Protein AF-A0A957INS8-F1 (afdb_monomer_lite)

Radius of gyration: 16.32 Å; chains: 1; bounding box: 44×24×38 Å

Structure (mmCIF, N/CA/C/O backbone):
data_AF-A0A957INS8-F1
#
_entry.id   AF-A0A957INS8-F1
#
loop_
_atom_site.group_PDB
_atom_site.id
_atom_site.type_symbol
_atom_site.label_atom_id
_atom_site.label_alt_id
_atom_site.label_comp_id
_atom_site.label_asym_id
_atom_site.label_entity_id
_atom_site.label_seq_id
_atom_site.pdbx_PDB_ins_code
_atom_site.Cartn_x
_atom_site.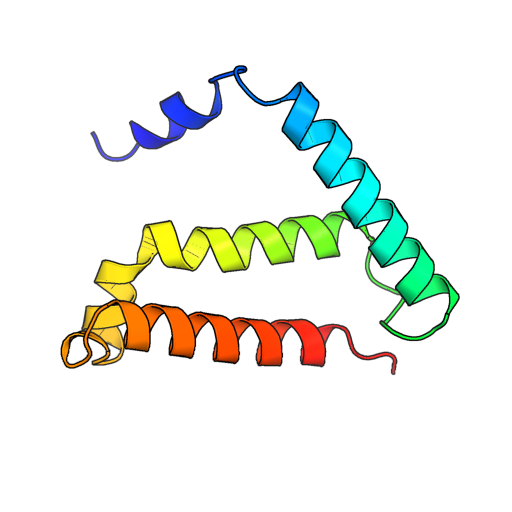Cartn_y
_atom_site.Cartn_z
_atom_site.occupancy
_atom_site.B_iso_or_equiv
_atom_site.auth_seq_id
_atom_site.auth_comp_id
_atom_site.auth_asym_id
_atom_site.auth_atom_id
_atom_site.pdbx_PDB_model_num
ATOM 1 N N . ARG A 1 1 ? 24.832 -15.222 -2.455 1.00 44.12 1 ARG A N 1
ATOM 2 C CA . ARG A 1 1 ? 24.585 -13.818 -2.880 1.00 44.12 1 ARG A CA 1
ATOM 3 C C . ARG A 1 1 ? 23.099 -13.477 -3.072 1.00 44.12 1 ARG A C 1
ATOM 5 O O . ARG A 1 1 ? 22.805 -12.313 -3.265 1.00 44.12 1 ARG A O 1
ATOM 12 N N . LEU A 1 2 ? 22.169 -14.437 -2.961 1.00 33.47 2 LEU A N 1
ATOM 13 C CA . LEU A 1 2 ? 20.730 -14.217 -3.188 1.00 33.47 2 LEU A CA 1
ATOM 14 C C . LEU A 1 2 ? 20.005 -13.421 -2.076 1.00 33.47 2 LEU A C 1
ATOM 16 O O . LEU A 1 2 ? 18.861 -13.040 -2.260 1.00 33.47 2 LEU A O 1
ATOM 20 N N . LEU A 1 3 ? 20.656 -13.185 -0.928 1.00 39.00 3 LEU A N 1
ATOM 21 C CA . LEU A 1 3 ? 20.043 -12.602 0.277 1.00 39.00 3 LEU A CA 1
ATOM 22 C C . LEU A 1 3 ? 20.789 -11.371 0.821 1.00 39.00 3 LEU A C 1
ATOM 24 O O . LEU A 1 3 ? 20.494 -10.915 1.919 1.00 39.00 3 LEU A O 1
ATOM 28 N N . SER A 1 4 ? 21.744 -10.800 0.076 1.00 41.22 4 SER A N 1
ATOM 29 C CA . SER A 1 4 ? 22.472 -9.602 0.536 1.00 41.22 4 SER A CA 1
ATOM 30 C C . SER A 1 4 ? 21.569 -8.372 0.697 1.00 41.22 4 SER A C 1
ATOM 32 O O . SER A 1 4 ? 21.937 -7.441 1.398 1.00 41.22 4 SER A O 1
ATOM 34 N N . TRP A 1 5 ? 20.371 -8.384 0.105 1.00 45.34 5 TRP A N 1
ATOM 35 C CA . TRP A 1 5 ? 19.347 -7.356 0.307 1.00 45.34 5 TRP A CA 1
ATOM 36 C C . TRP A 1 5 ? 18.699 -7.384 1.700 1.00 45.34 5 TRP A C 1
ATOM 38 O O . TRP A 1 5 ? 18.215 -6.349 2.142 1.00 45.34 5 TRP A O 1
ATOM 48 N N . LEU A 1 6 ? 18.735 -8.512 2.425 1.00 39.66 6 LEU A N 1
ATOM 49 C CA . LEU A 1 6 ? 18.276 -8.553 3.821 1.00 39.66 6 LEU A CA 1
ATOM 50 C C . LEU A 1 6 ? 19.202 -7.745 4.746 1.00 39.66 6 LEU A C 1
ATOM 52 O O . LEU A 1 6 ? 18.738 -7.214 5.743 1.00 39.66 6 LEU A O 1
ATOM 56 N N . GLN A 1 7 ? 20.485 -7.589 4.398 1.00 44.28 7 GLN A N 1
ATOM 57 C CA . GLN A 1 7 ? 21.447 -6.816 5.200 1.00 44.28 7 GLN A CA 1
ATOM 58 C C . GLN A 1 7 ? 21.259 -5.296 5.087 1.00 44.28 7 GLN A C 1
ATOM 60 O O . GLN A 1 7 ? 21.800 -4.559 5.899 1.00 44.28 7 GLN A O 1
ATOM 65 N N . ILE A 1 8 ? 20.481 -4.823 4.106 1.00 50.72 8 ILE A N 1
ATOM 66 C CA . ILE A 1 8 ? 20.097 -3.406 3.980 1.00 50.72 8 ILE A CA 1
ATOM 67 C C . ILE A 1 8 ? 18.911 -3.081 4.913 1.00 50.72 8 ILE A C 1
ATOM 69 O O . ILE A 1 8 ? 18.693 -1.927 5.258 1.00 50.72 8 ILE A O 1
ATOM 73 N N . ILE A 1 9 ? 18.166 -4.096 5.371 1.00 51.72 9 ILE A N 1
ATOM 74 C CA . ILE A 1 9 ? 16.992 -3.934 6.250 1.00 51.72 9 ILE A CA 1
ATOM 75 C C . ILE A 1 9 ? 17.399 -3.530 7.680 1.00 51.72 9 ILE A C 1
ATOM 77 O O . ILE A 1 9 ? 16.597 -2.944 8.401 1.00 51.72 9 ILE A O 1
ATOM 81 N N . GLU A 1 10 ? 18.644 -3.794 8.082 1.00 51.50 10 GLU A N 1
ATOM 82 C CA . GLU A 1 10 ? 19.178 -3.443 9.406 1.00 51.50 10 GLU A CA 1
ATOM 83 C C . GLU A 1 10 ? 19.855 -2.062 9.458 1.00 51.50 10 GLU A C 1
ATOM 85 O O . GLU A 1 10 ? 20.504 -1.751 10.453 1.00 51.50 10 GLU A O 1
ATOM 90 N N . ASP A 1 11 ? 19.725 -1.221 8.426 1.00 53.09 11 ASP A N 1
ATOM 91 C CA . ASP A 1 11 ? 20.211 0.161 8.490 1.00 53.09 11 ASP A CA 1
ATOM 92 C C . ASP A 1 11 ? 19.243 1.028 9.329 1.00 53.09 11 ASP A C 1
ATOM 94 O O . ASP A 1 11 ? 18.099 1.251 8.920 1.00 53.09 11 ASP A O 1
ATOM 98 N N . PRO A 1 12 ? 19.652 1.524 10.515 1.00 52.19 12 PRO A N 1
ATOM 99 C CA . PRO A 1 12 ? 18.789 2.329 11.374 1.00 52.19 12 PRO A CA 1
ATOM 100 C C . PRO A 1 12 ? 18.628 3.774 10.877 1.00 52.19 12 PRO A C 1
ATOM 102 O O . PRO A 1 12 ? 17.820 4.528 11.434 1.00 52.19 12 PRO A O 1
ATOM 105 N N . THR A 1 13 ? 19.382 4.197 9.855 1.00 50.97 13 THR A N 1
ATOM 106 C CA . THR A 1 13 ? 19.316 5.571 9.353 1.00 50.97 13 THR A CA 1
ATOM 107 C C . THR A 1 13 ? 17.995 5.816 8.614 1.00 50.97 13 THR A C 1
ATOM 109 O O . THR A 1 13 ? 17.782 5.409 7.479 1.00 50.97 13 THR A O 1
ATOM 112 N N . GLY A 1 14 ? 17.059 6.477 9.303 1.00 54.19 14 GLY A N 1
ATOM 113 C CA . GLY A 1 14 ? 15.714 6.788 8.799 1.00 54.19 14 GLY A CA 1
ATOM 114 C C . GLY A 1 14 ? 14.566 6.159 9.593 1.00 54.19 14 GLY A C 1
ATOM 115 O O . GLY A 1 14 ? 13.407 6.461 9.306 1.00 54.19 14 GLY A O 1
ATOM 116 N N . MET A 1 15 ? 14.851 5.343 10.619 1.00 57.53 15 MET A N 1
ATOM 117 C CA . MET A 1 15 ? 13.813 4.701 11.437 1.00 57.53 15 MET A CA 1
ATOM 118 C C . MET A 1 15 ? 12.932 5.702 12.195 1.00 57.53 15 MET A C 1
ATOM 120 O O . MET A 1 15 ? 11.726 5.498 12.251 1.00 57.53 15 MET A O 1
ATOM 124 N N . GLU A 1 16 ? 13.481 6.801 12.723 1.00 56.16 16 GLU A N 1
ATOM 125 C CA . GLU A 1 16 ? 12.689 7.829 13.425 1.00 56.16 16 GLU A CA 1
ATOM 126 C C . GLU A 1 16 ? 11.684 8.516 12.486 1.00 56.16 16 GLU A C 1
ATOM 128 O O . GLU A 1 16 ? 10.506 8.667 12.813 1.00 56.16 16 GLU A O 1
ATOM 133 N N . THR A 1 17 ? 12.117 8.861 11.268 1.00 65.50 17 THR A N 1
ATOM 134 C CA . THR A 1 17 ? 11.230 9.398 10.226 1.00 65.50 17 THR A CA 1
ATOM 135 C C . THR A 1 17 ? 10.205 8.351 9.779 1.00 65.50 17 THR A C 1
ATOM 137 O O . THR A 1 17 ? 9.031 8.674 9.605 1.00 65.50 17 THR A O 1
ATOM 140 N N . GLY A 1 18 ? 10.618 7.087 9.650 1.00 71.88 18 GLY A N 1
ATOM 141 C CA . GLY A 1 18 ? 9.734 5.970 9.319 1.00 71.88 18 GLY A CA 1
ATOM 142 C C . GLY A 1 18 ? 8.666 5.705 10.384 1.00 71.88 18 GLY A C 1
ATOM 143 O O . GLY A 1 18 ? 7.510 5.464 10.039 1.00 71.88 18 GLY A O 1
ATOM 144 N N . GLN A 1 19 ? 9.015 5.809 11.668 1.00 76.69 19 GLN A N 1
ATOM 145 C CA . GLN A 1 19 ? 8.087 5.644 12.790 1.00 76.69 19 GLN A CA 1
ATOM 146 C C . GLN A 1 19 ? 7.027 6.745 12.811 1.00 76.69 19 GLN A C 1
ATOM 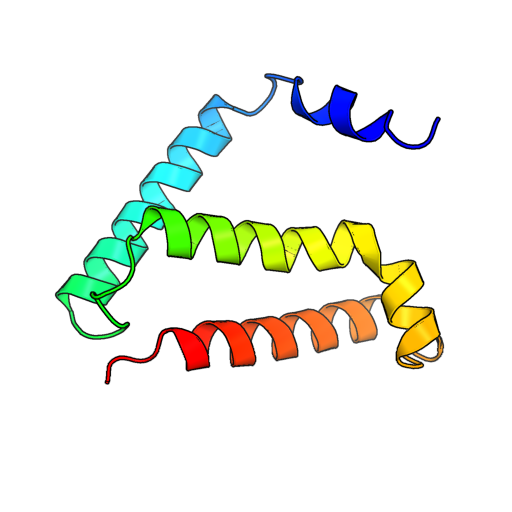148 O O . GLN A 1 19 ? 5.840 6.447 12.945 1.00 76.69 19 GLN A O 1
ATOM 153 N N . GLU A 1 20 ? 7.427 8.005 12.623 1.00 77.12 20 GLU A N 1
ATOM 154 C CA . GLU A 1 20 ? 6.479 9.121 12.593 1.00 77.12 20 GLU A CA 1
ATOM 155 C C . GLU A 1 20 ? 5.545 9.042 11.377 1.00 77.12 20 GLU A C 1
ATOM 157 O O . GLU A 1 20 ? 4.332 9.217 11.515 1.00 77.12 20 GLU A O 1
ATOM 162 N N . ILE A 1 21 ? 6.068 8.693 10.197 1.00 80.56 21 ILE A N 1
ATOM 163 C CA . ILE A 1 21 ? 5.240 8.460 9.004 1.00 80.56 21 ILE A CA 1
ATOM 164 C C . ILE A 1 21 ? 4.275 7.293 9.241 1.00 80.56 21 ILE A C 1
ATOM 166 O O . ILE A 1 21 ? 3.083 7.417 8.952 1.00 80.56 21 ILE A O 1
ATOM 170 N N . GLY A 1 22 ? 4.759 6.181 9.799 1.00 87.38 22 GLY A N 1
ATOM 171 C CA . GLY A 1 22 ? 3.934 5.020 10.130 1.00 87.38 22 GLY A CA 1
ATOM 172 C C . GLY A 1 22 ? 2.789 5.387 11.071 1.00 87.38 22 GLY A C 1
ATOM 173 O O . GLY A 1 22 ? 1.632 5.077 10.788 1.00 87.38 22 GLY A O 1
ATOM 174 N N . ARG A 1 23 ? 3.083 6.143 12.135 1.00 90.38 23 ARG A N 1
ATOM 175 C CA . ARG A 1 23 ? 2.082 6.646 13.083 1.00 90.38 23 ARG A CA 1
ATOM 176 C C . ARG A 1 23 ? 1.022 7.508 12.393 1.00 90.38 23 ARG A C 1
ATOM 178 O O . ARG A 1 23 ? -0.169 7.269 12.579 1.00 90.38 23 ARG A O 1
ATOM 185 N N . GLN A 1 24 ? 1.432 8.463 11.557 1.00 89.75 24 GLN A N 1
ATOM 186 C CA . GLN A 1 24 ? 0.500 9.319 10.813 1.00 89.75 24 GLN A CA 1
ATOM 187 C C . GLN A 1 24 ? -0.381 8.529 9.837 1.00 89.75 24 GLN A C 1
ATOM 189 O O . GLN A 1 24 ? -1.555 8.862 9.661 1.00 89.75 24 GLN A O 1
ATOM 194 N N . MET A 1 25 ? 0.160 7.493 9.193 1.00 92.31 25 MET A N 1
ATOM 195 C CA . MET A 1 25 ? -0.615 6.633 8.297 1.00 92.31 25 MET A CA 1
ATOM 196 C C . MET A 1 25 ? -1.640 5.796 9.065 1.00 92.31 25 MET A C 1
ATOM 198 O O . MET A 1 25 ? -2.799 5.745 8.656 1.00 92.31 25 MET A O 1
ATOM 202 N N . LEU A 1 26 ? -1.256 5.211 10.203 1.00 96.94 26 LEU A N 1
ATOM 203 C CA . LEU A 1 26 ? -2.185 4.476 11.067 1.00 96.94 26 LEU A CA 1
ATOM 204 C C . LEU A 1 26 ? -3.323 5.373 11.560 1.00 96.94 26 LEU A C 1
ATOM 206 O O . LEU A 1 26 ? -4.485 4.976 11.504 1.00 96.94 26 LEU A O 1
ATOM 210 N N . ASP A 1 27 ? -3.021 6.607 11.968 1.00 97.50 27 ASP A N 1
ATOM 211 C CA . ASP A 1 27 ? -4.047 7.563 12.394 1.00 97.50 27 ASP A CA 1
ATOM 212 C C . ASP A 1 27 ? -5.027 7.904 11.261 1.00 97.50 27 ASP A C 1
ATOM 214 O O . ASP A 1 27 ? -6.228 8.043 11.501 1.00 97.50 27 ASP A O 1
ATOM 218 N N . LYS A 1 28 ? -4.550 8.004 10.014 1.00 96.25 28 LYS A N 1
ATOM 219 C CA . LYS A 1 28 ? -5.419 8.202 8.842 1.00 96.25 28 LYS A CA 1
ATOM 220 C C . LYS A 1 28 ? -6.314 6.992 8.585 1.00 96.25 28 LYS A C 1
ATOM 222 O O . LYS A 1 28 ? -7.506 7.180 8.359 1.00 96.25 28 LYS A O 1
ATOM 227 N N . ILE A 1 29 ? -5.763 5.779 8.653 1.00 96.75 29 ILE A N 1
ATOM 228 C CA . ILE A 1 29 ? -6.519 4.533 8.455 1.00 96.75 29 ILE A CA 1
ATOM 229 C C . ILE A 1 29 ? -7.622 4.419 9.511 1.00 96.75 29 ILE A C 1
ATOM 231 O O . ILE A 1 29 ? -8.787 4.259 9.159 1.00 96.75 29 ILE A O 1
ATOM 235 N N . ARG A 1 30 ? -7.287 4.629 10.790 1.00 97.75 30 ARG A N 1
ATOM 236 C CA . ARG A 1 30 ? -8.259 4.598 11.895 1.00 97.75 30 ARG A CA 1
ATOM 237 C C . ARG A 1 30 ? -9.382 5.618 11.708 1.00 97.75 30 ARG A C 1
ATOM 239 O O . ARG A 1 30 ? -10.542 5.301 11.945 1.00 97.75 30 ARG A O 1
ATOM 246 N N . ARG A 1 31 ? -9.071 6.837 11.250 1.00 97.69 31 ARG A N 1
ATOM 247 C CA . ARG A 1 31 ? -10.096 7.856 10.946 1.00 97.69 31 ARG A CA 1
ATOM 248 C C . ARG A 1 31 ? -10.980 7.462 9.764 1.00 97.69 31 ARG A C 1
ATOM 250 O O . ARG A 1 31 ? -12.181 7.716 9.802 1.00 97.69 31 ARG A O 1
ATOM 257 N N . ALA A 1 32 ? -10.406 6.854 8.728 1.00 96.25 32 ALA A N 1
ATOM 258 C CA . ALA A 1 32 ? -11.161 6.374 7.575 1.00 96.25 32 ALA A CA 1
ATOM 259 C C . ALA A 1 32 ? -12.114 5.228 7.968 1.00 96.25 32 ALA A C 1
ATOM 261 O O . ALA A 1 32 ? -13.270 5.234 7.557 1.00 96.25 32 ALA A O 1
ATOM 262 N N . GLN A 1 33 ? -11.675 4.311 8.835 1.00 97.19 33 GLN A N 1
ATOM 263 C CA . GLN A 1 33 ? -12.521 3.247 9.394 1.00 97.19 33 GLN A CA 1
ATOM 264 C C . GLN A 1 33 ? -13.629 3.810 10.287 1.00 97.19 33 GLN A C 1
ATOM 266 O O . GLN A 1 33 ? -14.802 3.536 10.065 1.00 97.19 33 GLN A O 1
ATOM 271 N N . ALA A 1 34 ? -13.284 4.692 11.230 1.00 97.06 34 ALA A N 1
ATOM 272 C CA . ALA A 1 34 ? -14.255 5.319 12.130 1.00 97.06 34 ALA A CA 1
ATOM 273 C C . ALA A 1 34 ? -15.316 6.171 11.403 1.00 97.06 34 ALA A C 1
ATOM 275 O O . ALA A 1 34 ? -16.382 6.432 11.955 1.00 97.06 34 ALA A O 1
ATOM 276 N N . SER A 1 35 ? -15.026 6.621 10.178 1.00 96.19 35 SER A N 1
ATOM 277 C CA . SER A 1 35 ? -15.965 7.356 9.320 1.00 96.19 35 SER A CA 1
ATOM 278 C C . SER A 1 35 ? -16.663 6.480 8.273 1.00 96.19 35 SER A C 1
ATOM 280 O O . SER A 1 35 ? -17.405 7.010 7.448 1.00 96.19 35 SER A O 1
ATOM 282 N N . GLY A 1 36 ? -16.441 5.161 8.290 1.00 95.56 36 GLY A N 1
ATOM 283 C CA . GLY A 1 36 ? -17.055 4.214 7.356 1.00 95.56 36 GLY A CA 1
ATOM 284 C C . GLY A 1 36 ? -16.568 4.346 5.910 1.00 95.56 36 GLY A C 1
ATOM 285 O O . GLY A 1 36 ? -17.227 3.862 4.996 1.00 95.56 36 GLY A O 1
ATOM 286 N N . GLN A 1 37 ? -15.438 5.019 5.668 1.00 94.81 37 GLN A N 1
ATOM 287 C CA . GLN A 1 37 ? -14.867 5.169 4.323 1.00 94.81 37 GLN A CA 1
ATOM 288 C C . GLN A 1 37 ? -14.191 3.886 3.831 1.00 94.81 37 GLN A C 1
ATOM 290 O O . GLN A 1 37 ? -14.146 3.632 2.627 1.00 94.81 37 GLN A O 1
ATOM 295 N N . ILE A 1 38 ? -13.651 3.096 4.759 1.00 95.19 38 ILE A N 1
ATOM 296 C CA . ILE A 1 38 ? -13.059 1.781 4.507 1.00 95.19 38 ILE A CA 1
ATOM 297 C C . ILE A 1 38 ? -13.525 0.800 5.587 1.00 95.19 38 ILE A C 1
ATOM 299 O O . ILE A 1 38 ? -13.865 1.222 6.692 1.00 95.19 38 ILE A O 1
ATOM 303 N N . ARG A 1 39 ? -13.532 -0.495 5.267 1.00 96.44 39 ARG A N 1
ATOM 304 C CA . ARG A 1 39 ? -13.940 -1.579 6.174 1.00 96.44 39 ARG A CA 1
ATOM 305 C C . ARG A 1 39 ? -13.120 -1.600 7.472 1.00 96.44 39 ARG A C 1
ATOM 307 O O . ARG A 1 39 ? -11.903 -1.389 7.456 1.00 96.44 39 ARG A O 1
ATOM 314 N N . ASP A 1 40 ? -13.791 -1.852 8.589 1.00 96.31 40 ASP A N 1
ATOM 315 C CA . ASP A 1 40 ? -13.243 -1.810 9.951 1.00 96.31 40 ASP A CA 1
ATOM 316 C C . ASP A 1 40 ? -12.957 -3.198 10.550 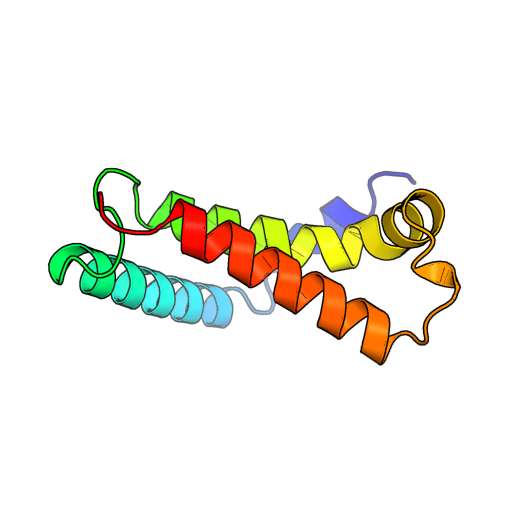1.00 96.31 40 ASP A C 1
ATOM 318 O O . ASP A 1 40 ? -12.419 -3.302 11.647 1.00 96.31 40 ASP A O 1
ATOM 322 N N . ASP A 1 41 ? -13.225 -4.269 9.804 1.00 96.88 41 ASP A N 1
ATOM 323 C CA . ASP A 1 41 ? -12.929 -5.656 10.180 1.00 96.88 41 ASP A CA 1
ATOM 324 C C . ASP A 1 41 ? -11.468 -6.074 9.913 1.00 96.88 41 ASP A C 1
ATOM 326 O O . ASP A 1 41 ? -11.097 -7.230 10.121 1.00 96.88 41 ASP A O 1
ATOM 330 N N . ILE A 1 42 ? -10.625 -5.145 9.449 1.00 95.38 42 ILE A N 1
ATOM 331 C CA . ILE A 1 42 ? -9.191 -5.352 9.224 1.00 95.38 42 ILE A CA 1
ATOM 332 C C . ILE A 1 42 ? -8.402 -4.417 10.139 1.00 95.38 42 ILE A C 1
ATOM 334 O O . ILE A 1 42 ? -8.596 -3.203 10.114 1.00 95.38 42 ILE A O 1
ATOM 338 N N . GLU A 1 43 ? -7.445 -4.971 10.884 1.00 97.12 43 GLU A N 1
ATOM 339 C CA . GLU A 1 43 ? -6.545 -4.180 11.730 1.00 97.12 43 GLU A CA 1
ATOM 340 C C . GLU A 1 43 ? -5.780 -3.110 10.913 1.00 97.12 43 GLU A C 1
ATOM 342 O O . GLU A 1 43 ? -5.197 -3.443 9.868 1.00 97.12 43 GLU A O 1
ATOM 347 N N . PRO A 1 44 ? -5.720 -1.842 11.371 1.00 96.75 44 PRO A N 1
ATOM 348 C CA . PRO A 1 44 ? -5.032 -0.752 10.673 1.00 96.75 44 PRO A CA 1
ATOM 349 C C . PRO A 1 44 ? -3.579 -1.065 10.298 1.00 96.75 44 PRO A C 1
ATOM 351 O O . PRO A 1 44 ? -3.094 -0.677 9.232 1.00 96.75 44 PRO A O 1
ATOM 354 N N . GLU A 1 45 ? -2.879 -1.785 11.171 1.00 95.94 45 GLU A N 1
ATOM 355 C CA . GLU A 1 45 ? -1.493 -2.207 11.006 1.00 95.94 45 GLU A CA 1
ATOM 356 C C . GLU A 1 45 ? -1.337 -3.148 9.807 1.00 95.94 45 GLU A C 1
ATOM 358 O O . GLU A 1 45 ? -0.382 -3.012 9.040 1.00 95.94 45 GLU A O 1
ATOM 363 N N . ASN A 1 46 ? -2.308 -4.037 9.582 1.00 96.12 46 ASN A N 1
ATOM 364 C CA . ASN A 1 46 ? -2.318 -4.927 8.423 1.00 96.12 46 ASN A CA 1
ATOM 365 C C . ASN A 1 46 ? -2.598 -4.154 7.133 1.00 96.12 46 ASN A C 1
ATOM 367 O O . ASN A 1 46 ? -1.943 -4.400 6.121 1.00 96.12 46 ASN A O 1
ATOM 371 N N . VAL A 1 47 ? -3.512 -3.178 7.164 1.00 95.56 47 VAL A N 1
ATOM 372 C CA . VAL A 1 47 ? -3.776 -2.297 6.013 1.00 95.56 47 VAL A CA 1
ATOM 373 C C . VAL A 1 47 ? -2.502 -1.549 5.604 1.00 95.56 47 VAL A C 1
ATOM 375 O O . VAL A 1 47 ? -2.133 -1.541 4.424 1.00 95.56 47 VAL A O 1
ATOM 378 N N . LEU A 1 48 ? -1.788 -0.972 6.577 1.00 93.06 48 LEU A N 1
ATOM 379 C CA . LEU A 1 48 ? -0.519 -0.289 6.337 1.00 93.06 48 LEU A CA 1
ATOM 380 C C . LEU A 1 48 ? 0.546 -1.253 5.798 1.00 93.06 48 LEU A C 1
ATOM 382 O O . LEU A 1 48 ? 1.158 -0.966 4.766 1.00 93.06 48 LEU A O 1
ATOM 386 N N . ALA A 1 49 ? 0.740 -2.406 6.441 1.00 90.62 49 ALA A N 1
ATOM 387 C CA . ALA A 1 49 ? 1.730 -3.397 6.028 1.00 90.62 49 ALA A CA 1
ATOM 388 C C . ALA A 1 49 ? 1.497 -3.889 4.591 1.00 90.62 49 ALA A C 1
ATOM 390 O O . ALA A 1 49 ? 2.440 -3.956 3.801 1.00 90.62 49 ALA A O 1
ATOM 391 N N . ILE A 1 50 ? 0.243 -4.160 4.216 1.00 93.56 50 ILE A N 1
ATOM 392 C CA . ILE A 1 50 ? -0.126 -4.572 2.856 1.00 93.56 50 ILE A CA 1
ATOM 393 C C . ILE A 1 50 ? 0.180 -3.457 1.848 1.00 93.56 50 ILE A C 1
ATOM 395 O O . ILE A 1 50 ? 0.745 -3.734 0.790 1.00 93.56 50 ILE A O 1
ATOM 399 N N . SER A 1 51 ? -0.131 -2.196 2.169 1.00 90.88 51 SER A N 1
ATOM 400 C CA . SER A 1 51 ? 0.169 -1.065 1.277 1.00 90.88 51 SER A CA 1
ATOM 401 C C . SER A 1 51 ? 1.673 -0.930 0.986 1.00 90.88 51 SER A C 1
ATOM 403 O O . SER A 1 51 ? 2.078 -0.732 -0.165 1.00 90.88 51 SER A O 1
ATOM 405 N N . ILE A 1 52 ? 2.509 -1.122 2.014 1.00 88.94 52 ILE A N 1
ATOM 406 C CA . ILE A 1 52 ? 3.971 -1.112 1.901 1.00 88.94 52 ILE A CA 1
ATOM 407 C C . ILE A 1 52 ? 4.433 -2.308 1.070 1.00 88.94 52 ILE A C 1
ATOM 409 O O . ILE A 1 52 ? 5.238 -2.136 0.155 1.00 88.94 52 ILE A O 1
ATOM 413 N N . ALA A 1 53 ? 3.904 -3.504 1.340 1.00 88.62 53 ALA A N 1
ATOM 414 C CA . ALA A 1 53 ? 4.260 -4.724 0.624 1.00 88.62 53 ALA A CA 1
ATOM 415 C C . ALA A 1 53 ? 3.953 -4.626 -0.879 1.00 88.62 53 ALA A C 1
ATOM 417 O O . ALA A 1 53 ? 4.816 -4.937 -1.696 1.00 88.62 53 ALA A O 1
ATOM 418 N N . LEU A 1 54 ? 2.769 -4.138 -1.257 1.00 88.50 54 LEU A N 1
ATOM 419 C CA . LEU A 1 54 ? 2.369 -3.982 -2.661 1.00 88.50 54 LEU A CA 1
ATOM 420 C C . LEU A 1 54 ? 3.245 -2.975 -3.415 1.00 88.50 54 LEU A C 1
ATOM 422 O O . LEU A 1 54 ? 3.629 -3.217 -4.562 1.00 88.50 54 LEU A O 1
ATOM 426 N N . THR A 1 55 ? 3.593 -1.872 -2.750 1.00 85.38 55 THR A N 1
ATOM 427 C CA . THR A 1 55 ? 4.477 -0.843 -3.311 1.00 85.38 55 THR A CA 1
ATOM 428 C C . THR A 1 55 ? 5.902 -1.381 -3.460 1.00 85.38 55 THR A C 1
ATOM 430 O O . THR A 1 55 ? 6.532 -1.229 -4.504 1.00 85.38 55 THR A O 1
ATOM 433 N N . THR A 1 56 ? 6.396 -2.083 -2.439 1.00 87.31 56 THR A N 1
ATOM 434 C CA . THR A 1 56 ? 7.738 -2.683 -2.408 1.00 87.31 56 THR A CA 1
ATOM 435 C C . THR A 1 56 ? 7.887 -3.787 -3.451 1.00 87.31 56 THR A C 1
ATOM 437 O O . THR A 1 56 ? 8.918 -3.874 -4.121 1.00 87.31 56 THR A O 1
ATOM 440 N N . HIS A 1 57 ? 6.840 -4.594 -3.637 1.00 88.44 57 HIS A N 1
ATOM 441 C CA . HIS A 1 57 ? 6.799 -5.677 -4.613 1.00 88.44 57 HIS A CA 1
ATOM 442 C C . HIS A 1 57 ? 7.122 -5.189 -6.027 1.00 88.44 57 HIS A C 1
ATOM 444 O O . HIS A 1 57 ? 7.887 -5.853 -6.726 1.00 88.44 57 HIS A O 1
ATOM 450 N N . TRP A 1 58 ? 6.612 -4.015 -6.424 1.00 86.69 58 TRP A N 1
ATOM 451 C CA . TRP A 1 58 ? 6.946 -3.429 -7.721 1.00 86.69 58 TRP A CA 1
ATOM 452 C C . TRP A 1 58 ? 8.446 -3.213 -7.857 1.00 86.69 58 TRP A C 1
ATOM 454 O O . TRP A 1 58 ? 9.064 -3.771 -8.752 1.00 86.69 58 TRP A O 1
ATOM 464 N N . PHE A 1 59 ? 9.059 -2.480 -6.929 1.00 83.56 59 PHE A N 1
ATOM 465 C CA . PHE A 1 59 ? 10.481 -2.148 -7.011 1.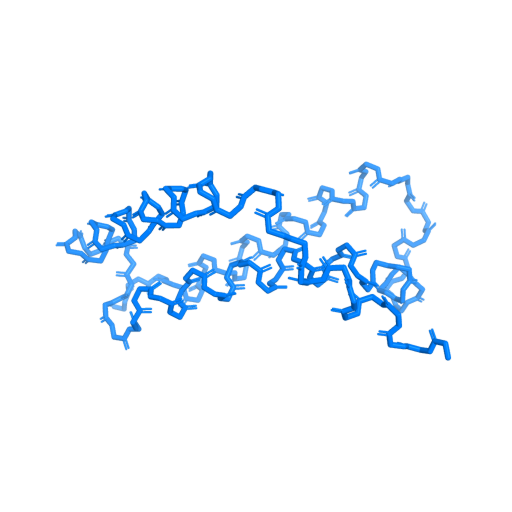00 83.56 59 PHE A CA 1
ATOM 466 C C . PHE A 1 59 ? 11.391 -3.379 -6.961 1.00 83.56 59 PHE A C 1
ATOM 468 O O . PHE A 1 59 ? 12.425 -3.400 -7.627 1.00 83.56 59 PHE A O 1
ATOM 475 N N . GLN A 1 60 ? 11.006 -4.409 -6.206 1.00 86.38 60 GLN A N 1
ATOM 476 C CA . GLN A 1 60 ? 11.792 -5.637 -6.073 1.00 86.38 60 GLN A CA 1
ATOM 477 C C . GLN A 1 60 ? 11.638 -6.582 -7.267 1.00 86.38 60 GLN A C 1
ATOM 479 O O . GLN A 1 60 ? 12.608 -7.214 -7.680 1.00 86.38 60 GLN A O 1
ATOM 484 N N . SER A 1 61 ? 10.429 -6.685 -7.820 1.00 85.25 61 SER A N 1
ATOM 485 C CA . SER A 1 61 ? 10.082 -7.718 -8.805 1.00 85.25 61 SER A CA 1
ATOM 486 C C . SER A 1 61 ? 9.821 -7.164 -10.201 1.00 85.25 61 SER A C 1
ATOM 488 O O . SER A 1 61 ? 9.483 -7.937 -11.097 1.00 85.25 61 SER A O 1
ATOM 490 N N . ARG A 1 62 ? 10.010 -5.855 -10.423 1.00 83.81 62 ARG A N 1
ATOM 491 C CA . ARG A 1 62 ? 9.680 -5.178 -11.685 1.00 83.81 62 ARG A CA 1
ATOM 492 C C . ARG A 1 62 ? 10.190 -5.924 -12.907 1.00 83.81 62 ARG A C 1
ATOM 494 O O . ARG A 1 62 ? 9.406 -6.239 -13.788 1.00 83.81 62 ARG A O 1
ATOM 501 N N . HIS A 1 63 ? 11.480 -6.257 -12.938 1.00 82.31 63 HIS A N 1
ATOM 502 C CA . HIS A 1 63 ? 12.087 -6.911 -14.098 1.00 82.31 63 HIS A CA 1
ATOM 503 C C . HIS A 1 63 ? 11.433 -8.265 -14.423 1.00 82.31 63 HIS A C 1
ATOM 505 O O . HIS A 1 63 ? 11.270 -8.630 -15.586 1.00 82.31 63 HIS A O 1
ATOM 511 N N . VAL A 1 64 ? 11.022 -9.013 -13.397 1.00 84.19 64 VAL A N 1
ATOM 512 C CA . VAL A 1 64 ? 10.302 -10.279 -13.575 1.00 84.19 64 VAL A CA 1
ATOM 513 C C . VAL A 1 64 ? 8.895 -10.012 -14.106 1.00 84.19 64 VAL A C 1
ATOM 515 O O . VAL A 1 64 ? 8.476 -10.654 -15.065 1.00 84.19 64 VAL A O 1
ATOM 518 N N . ILE A 1 65 ? 8.184 -9.038 -13.534 1.00 81.31 65 ILE A N 1
ATOM 519 C CA . ILE A 1 65 ? 6.821 -8.682 -13.950 1.00 81.31 65 ILE A CA 1
ATOM 520 C C . ILE A 1 65 ? 6.810 -8.176 -15.391 1.00 81.31 65 ILE A C 1
ATOM 522 O O . ILE A 1 65 ? 5.976 -8.620 -16.175 1.00 81.31 65 ILE A O 1
ATOM 526 N N . GLU A 1 66 ? 7.746 -7.307 -15.765 1.00 83.25 66 GLU A N 1
ATOM 527 C CA . GLU A 1 66 ? 7.885 -6.790 -17.127 1.00 83.25 66 GLU A CA 1
ATOM 528 C C . GLU A 1 66 ? 8.012 -7.933 -18.137 1.00 83.25 66 GLU A C 1
ATOM 530 O O . GLU A 1 66 ? 7.290 -7.956 -19.135 1.00 83.25 66 GLU A O 1
ATOM 535 N N . ASN A 1 67 ? 8.872 -8.916 -17.851 1.00 81.81 67 ASN A N 1
ATOM 536 C CA . ASN A 1 67 ? 9.073 -10.076 -18.719 1.00 81.81 67 ASN A CA 1
ATOM 537 C C . ASN A 1 67 ? 7.843 -10.995 -18.791 1.00 81.81 67 ASN A C 1
ATOM 539 O O . ASN A 1 67 ? 7.565 -11.555 -19.847 1.00 81.81 67 ASN A O 1
ATOM 543 N N . LEU A 1 68 ? 7.109 -11.164 -17.688 1.00 82.19 68 LEU A N 1
ATOM 544 C CA . LEU A 1 68 ? 5.935 -12.043 -17.632 1.00 82.19 68 LEU A CA 1
ATOM 545 C C . LEU A 1 68 ? 4.679 -11.424 -18.257 1.00 82.19 68 LEU A C 1
ATOM 547 O O . LEU A 1 68 ? 3.820 -12.148 -18.752 1.00 82.19 68 LEU A O 1
ATOM 551 N N . THR A 1 69 ? 4.551 -10.100 -18.208 1.00 80.31 69 THR A N 1
ATOM 552 C CA . THR A 1 69 ? 3.330 -9.378 -18.609 1.00 80.31 69 THR A CA 1
ATOM 553 C C . THR A 1 69 ? 3.457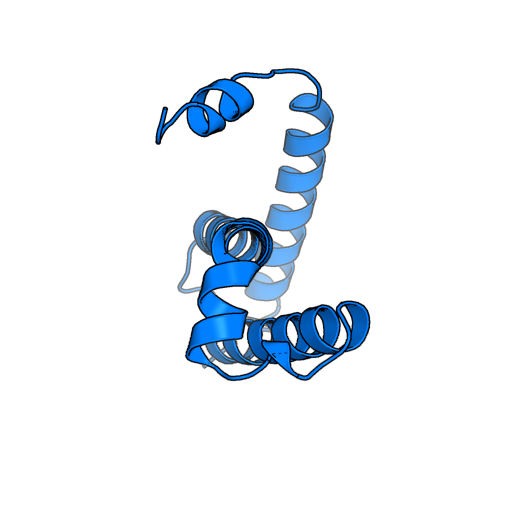 -8.669 -19.954 1.00 80.31 69 THR A C 1
ATOM 555 O O . THR A 1 69 ? 2.461 -8.181 -20.481 1.00 80.31 69 THR A O 1
ATOM 558 N N . GLY A 1 70 ? 4.667 -8.597 -20.518 1.00 70.88 70 GLY A N 1
ATOM 559 C CA . GLY A 1 70 ? 4.937 -7.851 -21.747 1.00 70.88 70 GLY A CA 1
ATOM 560 C C . GLY A 1 70 ? 5.051 -6.336 -21.542 1.00 70.88 70 GLY A C 1
ATOM 561 O O . GLY A 1 70 ? 5.171 -5.603 -22.523 1.00 70.88 70 GLY A O 1
ATOM 562 N N . LEU A 1 71 ? 5.068 -5.852 -20.290 1.00 71.44 71 LEU A N 1
ATOM 563 C CA . LEU A 1 71 ? 5.328 -4.438 -19.979 1.00 71.44 71 LEU A CA 1
ATOM 564 C C . LEU A 1 71 ? 6.753 -3.999 -20.367 1.00 71.44 71 LEU A C 1
ATOM 566 O O . LEU A 1 71 ? 7.013 -2.802 -20.421 1.00 71.44 71 LEU A O 1
ATOM 570 N N . THR A 1 72 ? 7.650 -4.933 -20.714 1.00 67.88 72 THR A N 1
ATOM 571 C CA . THR A 1 72 ? 8.969 -4.638 -21.310 1.00 67.88 72 THR A CA 1
ATOM 572 C C . THR A 1 72 ? 8.907 -3.772 -22.571 1.00 67.88 72 THR A C 1
ATOM 574 O O . THR A 1 72 ? 9.911 -3.157 -22.920 1.00 67.88 72 THR A O 1
ATOM 577 N N . ALA A 1 73 ? 7.769 -3.731 -23.274 1.00 66.44 73 ALA A N 1
ATOM 578 C CA . ALA A 1 73 ? 7.595 -2.923 -24.482 1.00 66.44 73 ALA A CA 1
ATOM 579 C C . ALA A 1 73 ? 7.317 -1.431 -24.205 1.00 66.44 73 ALA A C 1
ATOM 581 O O . ALA A 1 73 ? 7.315 -0.632 -25.142 1.00 66.44 73 ALA A O 1
ATOM 582 N N . LEU A 1 74 ? 7.055 -1.056 -22.949 1.00 76.56 74 LEU A N 1
ATOM 583 C CA . LEU A 1 74 ? 6.786 0.321 -22.540 1.00 76.56 74 LEU A CA 1
ATOM 584 C C . LEU A 1 74 ? 8.058 1.004 -22.036 1.00 76.56 74 LEU A C 1
ATOM 586 O O . LEU A 1 74 ? 8.988 0.357 -21.553 1.00 76.56 74 LEU A O 1
ATOM 590 N N . ASP A 1 75 ? 8.082 2.335 -22.098 1.00 87.25 75 ASP A N 1
ATOM 591 C CA . ASP A 1 75 ? 9.061 3.090 -21.328 1.00 87.25 75 ASP A CA 1
ATOM 592 C C . ASP A 1 75 ? 8.782 2.945 -19.820 1.00 87.25 75 ASP A C 1
ATOM 594 O O . ASP A 1 75 ? 7.667 2.650 -19.375 1.00 87.25 75 ASP A O 1
ATOM 598 N N . ARG A 1 76 ? 9.830 3.162 -19.023 1.00 82.81 76 ARG A N 1
ATOM 599 C CA . ARG A 1 76 ? 9.808 2.943 -17.574 1.00 82.81 76 ARG A CA 1
ATOM 600 C C . ARG A 1 76 ? 8.724 3.750 -16.860 1.00 82.81 76 ARG A C 1
ATOM 602 O O . ARG A 1 76 ? 8.099 3.228 -15.943 1.00 82.81 76 ARG A O 1
ATOM 609 N N . GLU A 1 77 ? 8.535 5.010 -17.233 1.00 87.75 77 GLU A N 1
ATOM 610 C CA . GLU A 1 77 ? 7.598 5.903 -16.546 1.00 87.75 77 GLU A CA 1
ATOM 611 C C . GLU A 1 77 ? 6.155 5.455 -16.785 1.00 87.75 77 GLU A C 1
ATOM 613 O O . GLU A 1 77 ? 5.345 5.396 -15.852 1.00 87.75 77 GLU A O 1
ATOM 618 N N . THR A 1 78 ? 5.860 5.046 -18.019 1.00 87.56 78 THR A N 1
ATOM 619 C CA . THR A 1 78 ? 4.566 4.470 -18.374 1.00 87.56 78 THR A CA 1
ATOM 620 C C . THR A 1 78 ? 4.317 3.156 -17.627 1.00 87.56 78 THR A C 1
ATOM 622 O O . THR A 1 78 ? 3.231 2.973 -17.072 1.00 87.56 78 THR A O 1
ATOM 625 N N . ALA A 1 79 ? 5.305 2.257 -17.555 1.00 85.62 79 ALA A N 1
ATOM 626 C CA . ALA A 1 79 ? 5.176 0.991 -16.827 1.00 85.62 79 ALA A CA 1
ATOM 627 C C . ALA A 1 79 ? 4.946 1.207 -15.317 1.00 85.62 79 ALA A C 1
ATOM 629 O O . ALA A 1 79 ? 4.023 0.621 -14.744 1.00 85.62 79 ALA A O 1
ATOM 630 N N . ASP A 1 80 ? 5.728 2.096 -14.692 1.00 87.81 80 ASP A N 1
ATOM 631 C CA . ASP A 1 80 ? 5.600 2.456 -13.275 1.00 87.81 80 ASP A CA 1
ATOM 632 C C . ASP A 1 80 ? 4.196 3.038 -12.986 1.00 87.81 80 ASP A C 1
ATOM 634 O O . ASP A 1 80 ? 3.521 2.629 -12.036 1.00 87.81 80 ASP A O 1
ATOM 638 N N . SER A 1 81 ? 3.706 3.932 -13.853 1.00 89.12 81 SER A N 1
ATOM 639 C CA . SER A 1 81 ? 2.384 4.558 -13.718 1.00 89.12 81 SER A CA 1
ATOM 640 C C . SER A 1 81 ? 1.233 3.562 -13.877 1.00 89.12 81 SER A C 1
ATOM 642 O O . SER A 1 81 ? 0.269 3.595 -13.107 1.00 89.12 81 SER A O 1
ATOM 644 N N . GLN A 1 82 ? 1.319 2.656 -14.857 1.00 89.56 82 GLN A N 1
ATOM 645 C CA . GLN A 1 82 ? 0.290 1.640 -15.086 1.00 89.56 82 GLN A CA 1
ATOM 646 C C . GLN A 1 82 ? 0.197 0.657 -13.919 1.00 89.56 82 GLN A C 1
ATOM 648 O O . GLN A 1 82 ? -0.910 0.361 -13.458 1.00 89.56 82 GLN A O 1
ATOM 653 N N . TYR A 1 83 ? 1.340 0.188 -13.409 1.00 88.06 83 TYR A N 1
ATOM 654 C CA . TYR A 1 83 ? 1.357 -0.710 -12.261 1.00 88.06 83 TYR A CA 1
ATOM 655 C C . TYR A 1 83 ? 0.790 -0.027 -11.013 1.00 88.06 83 TYR A C 1
ATOM 657 O O . TYR A 1 83 ? -0.086 -0.591 -10.355 1.00 88.06 83 TYR A O 1
ATOM 665 N N . LEU A 1 84 ? 1.224 1.203 -10.711 1.00 89.50 84 LEU A N 1
ATOM 666 C CA . LEU A 1 84 ? 0.721 1.954 -9.559 1.00 89.50 84 LEU A CA 1
ATOM 667 C C . LEU A 1 84 ? -0.797 2.162 -9.642 1.00 89.50 84 LEU A C 1
ATOM 669 O O . LEU A 1 84 ? -1.510 1.933 -8.664 1.00 89.50 84 LEU A O 1
ATOM 673 N N . ALA A 1 85 ? -1.312 2.540 -10.814 1.00 92.12 85 ALA A N 1
ATOM 674 C CA . ALA A 1 85 ? -2.745 2.721 -11.021 1.00 92.12 85 ALA A CA 1
ATOM 675 C C . ALA A 1 85 ? -3.533 1.415 -10.813 1.00 92.12 85 ALA A C 1
ATOM 677 O O . ALA A 1 85 ? -4.602 1.431 -10.199 1.00 92.12 85 ALA A O 1
ATOM 678 N N . ALA A 1 86 ? -3.021 0.283 -11.303 1.00 91.75 86 ALA A N 1
ATOM 679 C CA . ALA A 1 86 ? -3.642 -1.023 -11.099 1.00 91.75 86 ALA A CA 1
ATOM 680 C C . ALA A 1 86 ? -3.613 -1.441 -9.620 1.00 91.75 86 ALA A C 1
ATOM 682 O O . ALA A 1 86 ? -4.647 -1.824 -9.068 1.00 91.75 86 ALA A O 1
ATOM 683 N N . MET A 1 87 ? -2.460 -1.297 -8.964 1.00 92.94 87 MET A N 1
ATOM 684 C CA . MET A 1 87 ? -2.275 -1.587 -7.543 1.00 92.94 87 MET A CA 1
ATOM 685 C C . MET A 1 87 ? -3.259 -0.793 -6.679 1.00 92.94 87 MET A C 1
ATOM 687 O O . MET A 1 87 ? -3.942 -1.377 -5.841 1.00 92.94 87 MET A O 1
ATOM 691 N N . LEU A 1 88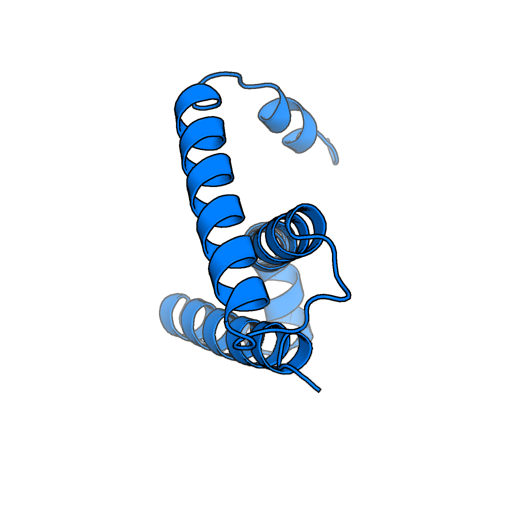 ? -3.378 0.519 -6.909 1.00 93.38 88 LEU A N 1
ATOM 692 C CA . LEU A 1 88 ? -4.292 1.386 -6.164 1.00 93.38 88 LEU A CA 1
ATOM 693 C C . LEU A 1 88 ? -5.753 0.982 -6.352 1.00 93.38 88 LEU A C 1
ATOM 695 O O . LEU A 1 88 ? -6.501 0.972 -5.378 1.00 93.38 88 LEU A O 1
ATOM 699 N N . LYS A 1 89 ? -6.166 0.610 -7.568 1.00 94.88 89 LYS A N 1
ATOM 700 C CA . LYS A 1 89 ? -7.535 0.136 -7.822 1.00 94.88 89 LYS A CA 1
ATOM 701 C C . LYS A 1 89 ? -7.834 -1.146 -7.053 1.00 94.88 89 LYS A C 1
ATOM 703 O O . LYS A 1 89 ? -8.858 -1.218 -6.386 1.00 94.88 89 LYS A O 1
ATOM 708 N N . VAL A 1 90 ? -6.935 -2.130 -7.113 1.00 94.12 90 VAL A N 1
ATOM 709 C CA . VAL A 1 90 ? -7.106 -3.412 -6.409 1.00 94.12 90 VAL A CA 1
ATOM 710 C C . VAL A 1 90 ? -7.117 -3.201 -4.897 1.00 94.12 90 VAL A C 1
ATOM 712 O O . VAL A 1 90 ? -8.010 -3.692 -4.211 1.00 94.12 90 VAL A O 1
ATOM 715 N N . PHE A 1 91 ? -6.154 -2.436 -4.384 1.00 94.81 91 PHE A N 1
ATOM 716 C CA . PHE A 1 91 ? -6.022 -2.169 -2.957 1.00 94.81 91 PHE A CA 1
ATOM 717 C C . PHE A 1 91 ? -7.235 -1.419 -2.402 1.00 94.81 91 PHE A C 1
ATOM 719 O O . PHE A 1 91 ? -7.822 -1.848 -1.414 1.00 94.81 91 PHE A O 1
ATOM 726 N N . THR A 1 92 ? -7.655 -0.333 -3.055 1.00 93.56 92 THR A N 1
ATOM 727 C CA . THR A 1 92 ? -8.793 0.463 -2.572 1.00 93.56 92 THR A CA 1
ATOM 728 C C . THR A 1 92 ? -10.116 -0.281 -2.709 1.00 93.56 92 THR A C 1
ATOM 730 O O . THR A 1 92 ? -10.910 -0.225 -1.777 1.00 93.56 92 THR A O 1
ATOM 733 N N . ALA A 1 93 ? -10.337 -1.039 -3.790 1.00 94.69 93 ALA A N 1
ATOM 734 C CA . ALA A 1 93 ? -11.521 -1.888 -3.928 1.00 94.69 93 ALA A CA 1
ATOM 735 C C . ALA A 1 93 ? -11.610 -2.944 -2.813 1.00 94.69 93 ALA A C 1
ATOM 737 O O . ALA A 1 93 ? -12.686 -3.164 -2.267 1.00 94.69 93 ALA A O 1
ATOM 738 N N . GLY A 1 94 ? -10.485 -3.553 -2.418 1.00 93.94 94 GLY A N 1
ATOM 739 C CA . GLY A 1 94 ? -10.449 -4.508 -1.302 1.00 93.94 94 GLY A CA 1
ATOM 740 C C . GLY A 1 94 ? -10.760 -3.895 0.071 1.00 93.94 94 GLY A C 1
ATOM 741 O O . GLY A 1 94 ? -11.174 -4.615 0.982 1.00 93.94 94 GLY A O 1
ATOM 742 N N . LEU A 1 95 ? -10.581 -2.577 0.213 1.00 94.25 95 LEU A N 1
ATOM 743 C CA . LEU A 1 95 ? -10.811 -1.825 1.448 1.00 94.25 95 LEU A CA 1
ATOM 744 C C . LEU A 1 95 ? -12.186 -1.162 1.530 1.00 94.25 95 LEU A C 1
ATOM 746 O O . LEU A 1 95 ? -12.506 -0.621 2.585 1.00 94.25 95 LEU A O 1
ATOM 750 N N . GLN A 1 96 ? -12.986 -1.167 0.463 1.00 92.06 96 GLN A N 1
ATOM 751 C CA . GLN A 1 96 ? -14.309 -0.544 0.489 1.00 92.06 96 GLN A CA 1
ATOM 752 C C . GLN A 1 96 ? -15.157 -1.114 1.633 1.00 92.06 96 GLN A C 1
ATOM 754 O O . GLN A 1 96 ? -15.152 -2.323 1.874 1.00 92.06 96 GLN A O 1
ATOM 759 N N . ALA A 1 97 ? -15.848 -0.224 2.350 1.00 82.19 97 ALA A N 1
ATOM 760 C CA . ALA A 1 97 ? -16.817 -0.621 3.364 1.00 82.19 97 ALA A CA 1
ATOM 761 C C . ALA A 1 97 ? -17.923 -1.475 2.717 1.00 82.19 97 ALA A C 1
ATOM 763 O O . ALA A 1 97 ? -18.339 -1.189 1.589 1.00 82.19 97 ALA A O 1
ATOM 764 N N . GLN A 1 98 ? -18.334 -2.540 3.410 1.00 68.06 98 GLN A N 1
ATOM 765 C CA . GLN A 1 98 ? -19.420 -3.427 2.978 1.00 68.06 98 GLN A CA 1
ATOM 766 C C . GLN A 1 98 ? -20.789 -2.862 3.347 1.00 68.06 98 GLN A C 1
ATOM 768 O O . GLN A 1 98 ? -20.895 -2.236 4.426 1.00 68.06 98 GLN A O 1
#

Secondary structure (DSSP, 8-state):
-TTGGGGGTT--TTHHHHHHHHHHHHHHHHHHHHTTSB-SSS-HHHHHHHHHHHHHHHHHHHHHHHHHHSGGGS-HHHHHHHHHHHHHHHHHHHHB--

Sequence (98 aa):
RLLSWLQIIEDPTGMETGQEIGRQMLDKIRRAQASGQIRDDIEPENVLAISIALTTHWFQSRHVIENLTGLTALDRETADSQYLAAMLKVFTAGLQAQ

Foldseek 3Di:
DVCVVVVVVPPCVCVVVVVVVLVVQLVVQVVCCVVQAWPPPDRSNVLVVVVCVLLVCCVVCVVVCCVVPVVVVDDPVVSNVVSVVVSCVVSSVNGHGD

pLDDT: mean 81.79, std 16.98, range [33.47, 97.75]